Protein AF-A0A6P1YAW1-F1 (afdb_monomer_lite)

Sequence (148 aa):
MILLSIVFIIIVIDIILSNSTTHISDFIGRMLSGDINYIYNIIIRKLLMNVKLFKVSIWGESLRTNIILFVILLITQKNIVKKILFKNKNIAFGFKFSIISAIFGLLLNDSGVVMAALIFLLNVTALTYLIISALEMCCNGIQKSWED

pLDDT: mean 86.07, std 12.77, range [35.88, 98.31]

Radius of gyration: 21.88 Å; chains: 1; bounding box: 51×37×61 Å

Organism: NCBI:txid116090

Secondary structure (DSSP, 8-state):
-HHHHHHHHHHHHHHHH-SS--HHHHHHHHHHTT-HHHHHHHHHHHHHHHHHHHHHSHHHHHHHHHHHHHHHHHHHTHHHHHHHHHH-HHHHHHHHHHHHHHHHHHHHSTTHHHHHHHHHHHHHHHHHHHHHHHHHHHHTT--SSS--

Foldseek 3Di:
DVVVVVVVVVLVVCCVPDPDCDPSNVVVVCVVVVVVVVVVVVQVVLLVLLVVCLPPNPLVVLLVVLVVLLVVLCVVVVVLLVVVCVLDVVVVVVLVVLQVVLVCLSRPPSNSSNSNSVSSVVSNVVSVVSSVVSVVCVVVVVPPPRPD

Structure (mmCIF, N/CA/C/O backbone):
data_AF-A0A6P1YAW1-F1
#
_entry.id   AF-A0A6P1YAW1-F1
#
loop_
_atom_site.group_PDB
_atom_site.id
_atom_site.type_symbol
_atom_site.label_atom_id
_atom_site.label_alt_id
_atom_site.label_comp_id
_atom_site.label_asym_id
_atom_site.label_entity_id
_atom_site.label_seq_id
_atom_site.pdbx_PDB_ins_code
_atom_site.Cartn_x
_atom_site.Cartn_y
_atom_site.Cartn_z
_atom_site.occupancy
_atom_site.B_iso_or_equiv
_atom_site.auth_seq_id
_atom_site.auth_comp_id
_atom_site.auth_asym_id
_atom_site.auth_atom_id
_atom_site.pdbx_PDB_model_num
ATOM 1 N N . MET A 1 1 ? -1.171 18.564 -14.375 1.00 71.50 1 MET A N 1
ATOM 2 C CA . MET A 1 1 ? -0.452 19.205 -15.501 1.00 71.50 1 MET A CA 1
ATOM 3 C C . MET A 1 1 ? 0.966 19.621 -15.131 1.00 71.50 1 MET A C 1
ATOM 5 O O . MET A 1 1 ? 1.875 19.189 -15.818 1.00 71.50 1 MET A O 1
ATOM 9 N N . ILE A 1 2 ? 1.182 20.366 -14.040 1.00 82.31 2 ILE A N 1
ATOM 10 C CA . ILE A 1 2 ? 2.528 20.825 -13.633 1.00 82.31 2 ILE A CA 1
ATOM 11 C C . ILE A 1 2 ? 3.501 19.655 -13.405 1.00 82.31 2 ILE A C 1
ATOM 13 O O . ILE A 1 2 ? 4.581 19.645 -13.979 1.00 82.31 2 ILE A O 1
ATOM 17 N N . LEU A 1 3 ? 3.087 18.621 -12.663 1.00 76.38 3 LEU A N 1
ATOM 18 C CA . LEU A 1 3 ? 3.922 17.439 -12.406 1.00 76.38 3 LEU A CA 1
ATOM 19 C C . LEU A 1 3 ? 4.329 16.701 -13.693 1.00 76.38 3 LEU A C 1
ATOM 21 O O . LEU A 1 3 ? 5.491 16.362 -13.866 1.00 76.38 3 LEU A O 1
ATOM 25 N N . LEU A 1 4 ? 3.382 16.496 -14.614 1.00 80.12 4 LEU A N 1
ATOM 26 C CA . LEU A 1 4 ? 3.656 15.876 -15.916 1.00 80.12 4 LEU A CA 1
ATOM 27 C C . LEU A 1 4 ? 4.624 16.715 -16.756 1.00 80.12 4 LEU A C 1
ATOM 29 O O . LEU A 1 4 ? 5.500 16.154 -17.402 1.00 80.12 4 LEU A O 1
ATOM 33 N N . SER A 1 5 ? 4.491 18.042 -16.708 1.00 80.69 5 SER A N 1
ATOM 34 C CA . SER A 1 5 ? 5.399 18.962 -17.398 1.00 80.69 5 SER A CA 1
ATOM 35 C C . SER A 1 5 ? 6.822 18.870 -16.838 1.00 80.69 5 SER A C 1
ATOM 37 O O . SER A 1 5 ? 7.780 18.763 -17.594 1.00 80.69 5 SER A O 1
ATOM 39 N N . ILE A 1 6 ? 6.964 18.814 -15.510 1.00 87.12 6 ILE A N 1
ATOM 40 C CA . ILE A 1 6 ? 8.265 18.663 -14.843 1.00 87.12 6 ILE A CA 1
ATOM 41 C C . ILE A 1 6 ? 8.918 17.328 -15.218 1.00 87.12 6 ILE A C 1
ATOM 43 O O . ILE A 1 6 ? 10.085 17.305 -15.596 1.00 87.12 6 ILE A O 1
ATOM 47 N N . VAL A 1 7 ? 8.161 16.226 -15.167 1.00 82.38 7 VAL A N 1
ATOM 48 C CA . VAL A 1 7 ? 8.657 14.897 -15.562 1.00 82.38 7 VAL A CA 1
ATOM 49 C C . VAL A 1 7 ? 9.107 14.897 -17.025 1.00 82.38 7 VAL A C 1
ATOM 51 O O . VAL A 1 7 ? 10.176 14.381 -17.334 1.00 82.38 7 VAL A O 1
ATOM 54 N N . PHE A 1 8 ? 8.336 15.523 -17.915 1.00 84.38 8 PHE A N 1
ATOM 55 C CA . PHE A 1 8 ? 8.684 15.634 -19.329 1.00 84.38 8 PHE A CA 1
ATOM 56 C C . PHE A 1 8 ? 9.973 16.437 -19.554 1.00 84.38 8 PHE A C 1
ATOM 58 O O . PHE A 1 8 ? 10.846 15.997 -20.296 1.00 84.38 8 PHE A O 1
ATOM 65 N N . ILE A 1 9 ? 10.132 17.574 -18.870 1.00 87.06 9 ILE A N 1
ATOM 66 C CA . ILE A 1 9 ? 11.339 18.409 -18.959 1.00 87.06 9 ILE A CA 1
ATOM 67 C C . ILE A 1 9 ? 12.577 17.634 -18.497 1.00 87.06 9 ILE A C 1
ATOM 69 O O . ILE A 1 9 ? 13.604 17.679 -19.167 1.00 87.06 9 ILE A O 1
ATOM 73 N N . ILE A 1 10 ? 12.478 16.883 -17.397 1.00 82.69 10 ILE A N 1
ATOM 74 C CA . ILE A 1 10 ? 13.587 16.062 -16.887 1.00 82.69 10 ILE A CA 1
ATOM 75 C C . ILE A 1 10 ? 14.005 15.004 -17.917 1.00 82.69 10 ILE A C 1
ATOM 77 O O . ILE A 1 10 ? 15.197 14.827 -18.151 1.00 82.69 10 ILE A O 1
ATOM 81 N N . ILE A 1 11 ? 13.040 14.349 -18.571 1.00 79.94 11 ILE A N 1
ATOM 82 C CA . ILE A 1 11 ? 13.314 13.354 -19.622 1.00 79.94 11 ILE A CA 1
ATOM 83 C C . ILE A 1 11 ? 14.025 14.002 -20.818 1.00 79.94 11 ILE A C 1
ATOM 85 O O . ILE A 1 11 ? 15.000 13.455 -21.323 1.00 79.94 11 ILE A O 1
ATOM 89 N N . VAL A 1 12 ? 13.567 15.176 -21.262 1.00 82.00 12 VAL A N 1
ATOM 90 C CA . VAL A 1 12 ? 14.182 15.899 -22.388 1.00 82.00 12 VAL A CA 1
ATOM 91 C C . VAL A 1 12 ? 15.616 16.323 -22.061 1.00 82.00 12 VAL A C 1
ATOM 93 O O . VAL A 1 12 ? 16.503 16.174 -22.897 1.00 82.00 12 VAL A O 1
ATOM 96 N N . ILE A 1 13 ? 15.860 16.810 -20.842 1.00 81.62 13 ILE A N 1
ATOM 97 C CA . ILE A 1 13 ? 17.199 17.195 -20.380 1.00 81.62 13 ILE A CA 1
ATOM 98 C C . ILE A 1 13 ? 18.136 15.979 -20.345 1.00 81.62 13 ILE A C 1
ATOM 100 O O . ILE A 1 13 ? 19.258 16.085 -20.835 1.00 81.62 13 ILE A O 1
ATOM 104 N N . ASP A 1 14 ? 17.680 14.833 -19.824 1.00 76.62 14 ASP A N 1
ATOM 105 C CA . ASP A 1 14 ? 18.481 13.597 -19.760 1.00 76.62 14 ASP A CA 1
ATOM 106 C C . ASP A 1 14 ? 18.919 13.128 -21.156 1.00 76.62 14 ASP A C 1
ATOM 108 O O . ASP A 1 14 ? 20.083 12.795 -21.365 1.00 76.62 14 ASP A O 1
ATOM 112 N N . ILE A 1 15 ? 18.014 13.195 -22.139 1.00 72.56 15 ILE A N 1
ATOM 113 C CA . ILE A 1 15 ? 18.299 12.813 -23.531 1.00 72.56 15 ILE A CA 1
ATOM 114 C C . ILE A 1 15 ? 19.327 13.752 -24.181 1.00 72.56 15 ILE A C 1
ATOM 116 O O . ILE A 1 15 ? 20.186 13.291 -24.928 1.00 72.56 15 ILE A O 1
ATOM 120 N N . ILE A 1 16 ? 19.244 15.062 -23.924 1.00 77.94 16 ILE A N 1
ATOM 121 C CA . ILE A 1 16 ? 20.122 16.059 -24.559 1.00 77.94 16 ILE A CA 1
ATOM 122 C C . ILE A 1 16 ? 21.526 16.059 -23.935 1.00 77.94 16 ILE A C 1
ATOM 124 O O . ILE A 1 16 ? 22.507 16.256 -24.650 1.00 77.94 16 ILE A O 1
ATOM 128 N N . LEU A 1 17 ? 21.640 15.861 -22.616 1.00 74.56 17 LEU A N 1
ATOM 129 C CA . LEU A 1 17 ? 22.924 15.918 -21.904 1.00 74.56 17 LEU A CA 1
ATOM 130 C C . LEU A 1 17 ? 23.703 14.595 -21.894 1.00 74.56 17 LEU A C 1
ATOM 132 O O . LEU A 1 17 ? 24.893 14.610 -21.565 1.00 74.56 17 LEU A O 1
ATOM 136 N N . SER A 1 18 ? 23.089 13.454 -22.227 1.00 63.31 18 SER A N 1
ATOM 137 C CA . SER A 1 18 ? 23.799 12.176 -22.159 1.00 63.31 18 SER A CA 1
ATOM 138 C C . SER A 1 18 ? 24.741 11.958 -23.354 1.00 63.31 18 SER A C 1
ATOM 140 O O . SER A 1 18 ? 24.336 11.475 -24.408 1.00 63.31 18 SER A O 1
ATOM 142 N N . ASN A 1 19 ? 26.033 12.252 -23.169 1.00 58.66 19 ASN A N 1
ATOM 143 C CA . ASN A 1 19 ? 27.114 11.889 -24.106 1.00 58.66 19 ASN A CA 1
ATOM 144 C C . ASN A 1 19 ? 27.451 10.377 -24.108 1.00 58.66 19 ASN A C 1
ATOM 146 O O . ASN A 1 19 ? 28.266 9.919 -24.906 1.00 58.66 19 ASN A O 1
ATOM 150 N N . SER A 1 20 ? 26.840 9.595 -23.214 1.00 59.28 20 SER A N 1
ATOM 151 C CA . SER A 1 20 ? 26.883 8.130 -23.155 1.00 59.28 20 SER A CA 1
ATOM 152 C C . SER A 1 20 ? 25.452 7.588 -23.085 1.00 59.28 20 SER A C 1
ATOM 154 O O . SER A 1 20 ? 24.552 8.290 -22.633 1.00 59.28 20 SER A O 1
ATOM 156 N N . THR A 1 21 ? 25.213 6.353 -23.537 1.00 60.84 21 THR A N 1
ATOM 157 C CA . THR A 1 21 ? 23.878 5.730 -23.510 1.00 60.84 21 THR A CA 1
ATOM 158 C C . THR A 1 21 ? 23.381 5.599 -22.067 1.00 60.84 21 THR A C 1
ATOM 160 O O . THR A 1 21 ? 23.735 4.642 -21.372 1.00 60.84 21 THR A O 1
ATOM 163 N N . THR A 1 22 ? 22.568 6.543 -21.585 1.00 69.44 22 THR A N 1
ATOM 164 C CA . THR A 1 22 ? 21.846 6.354 -20.321 1.00 69.44 22 THR A CA 1
ATOM 165 C C . THR A 1 22 ? 20.882 5.185 -20.482 1.00 69.44 22 THR A C 1
ATOM 167 O O . THR A 1 22 ? 20.362 4.930 -21.569 1.00 69.44 22 THR A O 1
ATOM 170 N N . HIS A 1 23 ? 20.608 4.460 -19.395 1.00 67.75 23 HIS A N 1
ATOM 171 C CA . HIS A 1 23 ? 19.622 3.374 -19.416 1.00 67.75 23 HIS A CA 1
ATOM 172 C C . HIS A 1 23 ? 18.237 3.845 -19.894 1.00 67.75 23 HIS A C 1
ATOM 174 O O . HIS A 1 23 ? 17.484 3.053 -20.453 1.00 67.75 23 HIS A O 1
ATOM 180 N N . ILE A 1 24 ? 17.917 5.128 -19.699 1.00 71.94 24 ILE A N 1
ATOM 181 C CA . ILE A 1 24 ? 16.695 5.769 -20.194 1.00 71.94 24 ILE A CA 1
ATOM 182 C C . ILE A 1 24 ? 16.788 6.033 -21.701 1.00 71.94 24 ILE A C 1
ATOM 184 O O . ILE A 1 24 ? 15.851 5.693 -22.417 1.00 71.94 24 ILE A O 1
ATOM 188 N N . SER A 1 25 ? 17.910 6.560 -22.199 1.00 71.44 25 SER A N 1
ATOM 189 C CA . SER A 1 25 ? 18.125 6.801 -23.632 1.00 71.44 25 SER A CA 1
ATOM 190 C C . SER A 1 25 ? 18.137 5.500 -24.451 1.00 71.44 25 SER A C 1
ATOM 192 O O . SER A 1 25 ? 17.465 5.423 -25.477 1.00 71.44 25 SER A O 1
ATOM 194 N N . ASP A 1 26 ? 18.777 4.427 -23.963 1.00 76.25 26 ASP A N 1
ATOM 195 C CA . ASP A 1 26 ? 18.752 3.105 -24.623 1.00 76.25 26 ASP A CA 1
ATOM 196 C C . ASP A 1 26 ? 17.349 2.470 -24.580 1.00 76.25 26 ASP A C 1
ATOM 198 O O . ASP A 1 26 ? 16.872 1.913 -25.570 1.00 76.25 26 ASP A O 1
ATOM 202 N N . PHE A 1 27 ? 16.627 2.616 -23.462 1.00 77.81 27 PHE A N 1
ATOM 203 C CA . PHE A 1 27 ? 15.240 2.159 -23.357 1.00 77.81 27 PHE A CA 1
ATOM 204 C C . PHE A 1 27 ? 14.315 2.900 -24.335 1.00 77.81 27 PHE A C 1
ATOM 206 O O . PHE A 1 27 ? 13.528 2.262 -25.035 1.00 77.81 27 PHE A O 1
ATOM 213 N N . ILE A 1 28 ? 14.423 4.230 -24.418 1.00 75.69 28 ILE A N 1
ATOM 214 C CA . ILE A 1 28 ? 13.639 5.058 -25.344 1.00 75.69 28 ILE A CA 1
ATOM 215 C C . ILE A 1 28 ? 14.022 4.745 -26.793 1.00 75.69 28 ILE A C 1
ATOM 217 O O . ILE A 1 28 ? 13.132 4.582 -27.623 1.00 75.69 28 ILE A O 1
ATOM 221 N N . GLY A 1 29 ? 15.312 4.587 -27.098 1.00 78.69 29 GLY A N 1
ATOM 222 C CA . GLY A 1 29 ? 15.794 4.210 -28.427 1.00 78.69 29 GLY A CA 1
ATOM 223 C C . GLY A 1 29 ? 15.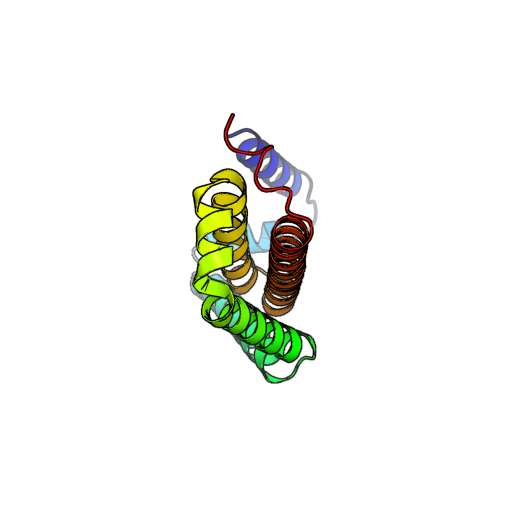219 2.873 -28.900 1.00 78.69 29 GLY A C 1
ATOM 224 O O . GLY A 1 29 ? 14.689 2.794 -30.007 1.00 78.69 29 GLY A O 1
ATOM 225 N N . ARG A 1 30 ? 15.223 1.850 -28.036 1.00 77.94 30 ARG A N 1
ATOM 226 C CA . ARG A 1 30 ? 14.627 0.529 -28.319 1.00 77.94 30 ARG A CA 1
ATOM 227 C C . ARG A 1 30 ? 13.100 0.561 -28.407 1.00 77.94 30 ARG A C 1
ATOM 229 O O . ARG A 1 30 ? 12.499 -0.184 -29.180 1.00 77.94 30 ARG A O 1
ATOM 236 N N . MET A 1 31 ? 12.455 1.439 -27.638 1.00 78.25 31 MET A N 1
ATOM 237 C CA . MET A 1 31 ? 11.011 1.661 -27.727 1.00 78.25 31 MET A CA 1
ATOM 238 C C . MET A 1 31 ? 10.632 2.322 -29.060 1.00 78.25 31 MET A C 1
ATOM 240 O O . MET A 1 31 ? 9.683 1.889 -29.711 1.00 78.25 31 MET A O 1
ATOM 244 N N . LEU A 1 32 ? 11.394 3.332 -29.491 1.00 79.00 32 LEU A N 1
ATOM 245 C CA . LEU A 1 32 ? 11.201 4.035 -30.762 1.00 79.00 32 LEU A CA 1
ATOM 246 C C . LEU A 1 32 ? 11.562 3.171 -31.975 1.00 79.00 32 LEU A C 1
ATOM 248 O O . LEU A 1 32 ? 10.948 3.325 -33.028 1.00 79.00 32 LEU A O 1
ATOM 252 N N . SER A 1 33 ? 12.500 2.229 -31.831 1.00 81.94 33 SER A N 1
ATOM 253 C CA . SER A 1 33 ? 12.818 1.250 -32.876 1.00 81.94 33 SER A CA 1
ATOM 254 C C . SER A 1 33 ? 11.763 0.147 -33.022 1.00 81.94 33 SER A C 1
ATOM 256 O O . SER A 1 33 ? 11.913 -0.723 -33.878 1.00 81.94 33 SER A O 1
ATOM 258 N N . GLY A 1 34 ? 10.703 0.161 -32.204 1.00 79.50 34 GLY A N 1
ATOM 259 C CA . GLY A 1 34 ? 9.611 -0.808 -32.272 1.00 79.50 34 GLY A CA 1
ATOM 260 C C . GLY A 1 34 ? 9.964 -2.188 -31.716 1.00 79.50 34 GLY A C 1
ATOM 261 O O . GLY A 1 34 ? 9.279 -3.159 -32.039 1.00 79.50 34 GLY A O 1
ATOM 262 N N . ASP A 1 35 ? 11.001 -2.304 -30.875 1.00 83.44 35 ASP A N 1
ATOM 263 C CA . ASP A 1 35 ? 11.384 -3.567 -30.233 1.00 83.44 35 ASP A CA 1
ATOM 264 C C . ASP A 1 35 ? 10.418 -3.909 -29.081 1.00 83.44 35 ASP A C 1
ATOM 266 O O . ASP A 1 35 ? 10.715 -3.803 -27.888 1.00 83.44 35 ASP A O 1
ATOM 270 N N . ILE A 1 36 ? 9.201 -4.309 -29.458 1.00 81.25 36 ILE A N 1
ATOM 271 C CA . ILE A 1 36 ? 8.121 -4.692 -28.538 1.00 81.25 36 ILE A CA 1
ATOM 272 C C . ILE A 1 36 ? 8.549 -5.884 -27.662 1.00 81.25 36 ILE A C 1
ATOM 274 O O . ILE A 1 36 ? 8.152 -5.971 -26.496 1.00 81.25 36 ILE A O 1
ATOM 278 N N . ASN A 1 37 ? 9.412 -6.765 -28.181 1.00 84.69 37 ASN A N 1
ATOM 279 C CA . ASN A 1 37 ? 9.941 -7.911 -27.443 1.00 84.69 37 ASN A CA 1
ATOM 280 C C . ASN A 1 37 ? 10.814 -7.475 -26.260 1.00 84.69 37 ASN A C 1
ATOM 282 O O . ASN A 1 37 ? 10.710 -8.050 -25.175 1.00 84.69 37 ASN A O 1
ATOM 286 N N . TYR A 1 38 ? 11.640 -6.442 -26.428 1.00 83.38 38 TYR A N 1
ATOM 287 C CA . TYR A 1 38 ? 12.451 -5.890 -25.343 1.00 83.38 38 TYR A CA 1
ATOM 288 C C . TYR A 1 38 ? 11.594 -5.360 -24.181 1.00 83.38 38 TYR A C 1
ATOM 290 O O . TYR A 1 38 ? 11.836 -5.702 -23.020 1.00 83.38 38 TYR A O 1
ATOM 298 N N . ILE A 1 39 ? 10.541 -4.595 -24.485 1.00 82.31 39 ILE A N 1
ATOM 299 C CA . ILE A 1 39 ? 9.616 -4.043 -23.479 1.00 82.31 39 ILE A CA 1
ATOM 300 C C . ILE A 1 39 ? 8.883 -5.170 -22.749 1.00 82.31 39 ILE A C 1
ATOM 302 O O . ILE A 1 39 ? 8.829 -5.188 -21.515 1.00 82.31 39 ILE A O 1
ATOM 306 N N . TYR A 1 40 ? 8.363 -6.142 -23.501 1.00 85.44 40 TYR A N 1
ATOM 307 C CA . TYR A 1 40 ? 7.682 -7.305 -22.941 1.00 85.44 40 TYR A CA 1
ATOM 308 C C . TYR A 1 40 ? 8.589 -8.089 -21.979 1.00 85.44 40 TYR A C 1
ATOM 310 O O . TYR A 1 40 ? 8.191 -8.390 -20.851 1.00 85.44 40 TYR A O 1
ATOM 318 N N . ASN A 1 41 ? 9.841 -8.342 -22.370 1.00 86.69 41 ASN A N 1
ATOM 319 C CA . ASN A 1 41 ? 10.812 -9.056 -21.540 1.00 86.69 41 ASN A CA 1
ATOM 320 C C . ASN A 1 41 ? 11.137 -8.313 -20.236 1.00 86.69 41 ASN A C 1
ATOM 322 O O . ASN A 1 41 ? 11.272 -8.942 -19.182 1.00 86.69 41 ASN A O 1
ATOM 326 N N . ILE A 1 42 ? 11.225 -6.980 -20.272 1.00 84.69 42 ILE A N 1
ATOM 327 C CA . ILE A 1 42 ? 11.412 -6.169 -19.062 1.00 84.69 42 ILE A CA 1
ATOM 328 C C . ILE A 1 42 ? 10.219 -6.326 -18.121 1.00 84.69 42 ILE A C 1
ATOM 330 O O . ILE A 1 42 ? 10.420 -6.570 -16.929 1.00 84.69 42 ILE A O 1
ATOM 334 N N . ILE A 1 43 ? 8.995 -6.213 -18.641 1.00 85.12 43 ILE A N 1
ATOM 335 C CA . ILE A 1 43 ? 7.769 -6.330 -17.842 1.00 85.12 43 ILE A CA 1
ATOM 336 C C . ILE A 1 43 ? 7.694 -7.710 -17.180 1.00 85.12 43 ILE A C 1
ATOM 338 O O . ILE A 1 43 ? 7.511 -7.798 -15.965 1.00 85.12 43 ILE A O 1
ATOM 342 N N . ILE A 1 44 ? 7.903 -8.786 -17.945 1.00 87.06 44 ILE A N 1
ATOM 343 C CA . ILE A 1 44 ? 7.874 -10.156 -17.419 1.00 87.06 44 ILE A CA 1
ATOM 344 C C . ILE A 1 44 ? 8.934 -10.355 -16.334 1.00 87.06 44 ILE A C 1
ATOM 346 O O . ILE A 1 44 ? 8.624 -10.882 -15.265 1.00 87.06 44 ILE A O 1
ATOM 350 N N . ARG A 1 45 ? 10.168 -9.886 -16.550 1.00 85.38 45 ARG A N 1
ATOM 351 C CA . ARG A 1 45 ? 11.236 -9.987 -15.547 1.00 85.38 45 ARG A CA 1
ATOM 352 C C . ARG A 1 45 ? 10.870 -9.264 -14.247 1.00 85.38 45 ARG A C 1
ATOM 354 O O . ARG A 1 45 ? 11.090 -9.819 -13.170 1.00 85.38 45 ARG A O 1
ATOM 361 N N . LYS A 1 46 ? 10.285 -8.063 -14.333 1.00 84.31 46 LYS A N 1
ATOM 362 C CA . LYS A 1 46 ? 9.819 -7.299 -13.162 1.00 84.31 46 LYS A CA 1
ATOM 363 C C . LYS A 1 46 ? 8.695 -8.029 -12.420 1.00 84.31 46 LYS A C 1
ATOM 365 O O . LYS A 1 46 ? 8.760 -8.176 -11.201 1.00 84.31 46 LYS A O 1
ATOM 370 N N . LEU A 1 47 ? 7.711 -8.563 -13.145 1.00 85.31 47 LEU A N 1
ATOM 371 C CA . LEU A 1 47 ? 6.612 -9.333 -12.555 1.00 85.31 47 LEU A CA 1
ATOM 372 C C . LEU A 1 47 ? 7.108 -10.601 -11.852 1.00 85.31 47 LEU A C 1
ATOM 374 O O . LEU A 1 47 ? 6.720 -10.858 -10.714 1.00 85.31 47 LEU A O 1
ATOM 378 N N . LEU A 1 48 ? 8.006 -11.366 -12.482 1.00 87.88 48 LEU A N 1
ATOM 379 C CA . LEU A 1 48 ? 8.603 -12.565 -11.884 1.00 87.88 48 LEU A CA 1
ATOM 380 C C . LEU A 1 48 ? 9.349 -12.239 -10.584 1.00 87.88 48 LEU A C 1
ATOM 382 O O . LEU A 1 48 ? 9.228 -12.972 -9.598 1.00 87.88 48 LEU A O 1
ATOM 386 N N . MET A 1 49 ? 10.075 -11.118 -10.558 1.00 87.00 49 MET A N 1
ATOM 387 C CA . MET A 1 49 ? 10.747 -10.631 -9.355 1.00 87.00 49 MET A CA 1
ATOM 388 C C . MET A 1 49 ? 9.740 -10.307 -8.243 1.00 87.00 49 MET A C 1
ATOM 390 O O . MET A 1 49 ? 9.902 -10.783 -7.118 1.00 87.00 49 MET A O 1
ATOM 394 N N . ASN A 1 50 ? 8.671 -9.566 -8.555 1.00 89.88 50 ASN A N 1
ATOM 395 C CA . ASN A 1 50 ? 7.630 -9.225 -7.583 1.00 89.88 50 ASN A CA 1
ATOM 396 C C . ASN A 1 50 ? 6.912 -10.474 -7.053 1.00 89.88 50 ASN A C 1
ATOM 398 O O . ASN A 1 50 ? 6.692 -10.583 -5.849 1.00 89.88 50 ASN A O 1
ATOM 402 N N . VAL A 1 51 ? 6.633 -11.473 -7.895 1.00 87.88 51 VAL A N 1
ATOM 403 C CA . VAL A 1 51 ? 6.066 -12.758 -7.448 1.00 87.88 51 VAL A CA 1
ATOM 404 C C . VAL A 1 51 ? 7.027 -13.498 -6.511 1.00 87.88 51 VAL A C 1
ATOM 406 O O . VAL A 1 51 ? 6.598 -14.039 -5.489 1.00 87.88 51 VAL A O 1
ATOM 409 N N . LYS A 1 52 ? 8.331 -13.509 -6.814 1.00 88.88 52 LYS A N 1
ATOM 410 C CA . LYS A 1 52 ? 9.348 -14.119 -5.943 1.00 88.88 52 LYS A CA 1
ATOM 411 C C . LYS A 1 52 ? 9.420 -13.416 -4.587 1.00 88.88 52 LYS A C 1
ATOM 413 O O . LYS A 1 52 ? 9.400 -14.089 -3.556 1.00 88.88 52 LYS A O 1
ATOM 418 N N . LEU A 1 53 ? 9.464 -12.082 -4.580 1.00 87.25 53 LEU A N 1
ATOM 419 C CA . LEU A 1 53 ? 9.462 -11.281 -3.355 1.00 87.25 53 LEU A CA 1
ATOM 420 C C . LEU A 1 53 ? 8.193 -11.517 -2.542 1.00 87.25 53 LEU A C 1
ATOM 422 O O . LEU A 1 53 ? 8.275 -11.695 -1.329 1.00 87.25 53 LEU A O 1
ATOM 426 N N . PHE A 1 54 ? 7.038 -11.595 -3.200 1.00 90.19 54 PHE A N 1
ATOM 427 C CA . PHE A 1 54 ? 5.782 -11.883 -2.525 1.00 90.19 54 PHE A CA 1
ATOM 428 C C . PHE A 1 54 ? 5.840 -13.229 -1.800 1.00 90.19 54 PHE A C 1
ATOM 430 O O . PHE A 1 54 ? 5.385 -13.329 -0.668 1.00 90.19 54 PHE A O 1
ATOM 437 N N . LYS A 1 55 ? 6.431 -14.261 -2.410 1.00 89.06 55 LYS A N 1
ATOM 438 C CA . LYS A 1 55 ? 6.486 -15.604 -1.820 1.00 89.06 55 LYS A CA 1
ATOM 439 C C . LYS A 1 55 ? 7.520 -15.753 -0.704 1.00 89.06 55 LYS A C 1
ATOM 441 O O . LYS A 1 55 ? 7.193 -16.347 0.313 1.00 89.06 55 LYS A O 1
ATOM 446 N N . VAL A 1 56 ? 8.743 -15.260 -0.902 1.00 88.19 56 VAL A N 1
ATOM 447 C CA . VAL A 1 56 ? 9.909 -15.687 -0.097 1.00 88.19 56 VAL A CA 1
ATOM 448 C C . VAL A 1 56 ? 10.470 -14.576 0.797 1.00 88.19 56 VAL A C 1
ATOM 450 O O . VAL A 1 56 ? 11.248 -14.850 1.704 1.00 88.19 56 VAL A O 1
ATOM 453 N N . SER A 1 57 ? 10.113 -13.311 0.560 1.00 93.38 57 SER A N 1
ATOM 454 C CA . SER A 1 57 ? 10.684 -12.204 1.335 1.00 93.38 57 SER A CA 1
ATOM 455 C C . SER A 1 57 ? 9.888 -11.897 2.604 1.00 93.38 57 SER A C 1
ATOM 457 O O . SER A 1 57 ? 8.666 -12.054 2.642 1.00 93.38 57 SER A O 1
ATOM 459 N N . ILE A 1 58 ? 10.576 -11.332 3.602 1.00 95.06 58 ILE A N 1
ATOM 460 C CA . ILE A 1 58 ? 9.956 -10.778 4.816 1.00 95.06 58 ILE A CA 1
ATOM 461 C C . ILE A 1 58 ? 8.880 -9.729 4.492 1.00 95.06 58 ILE A C 1
ATOM 463 O O . ILE A 1 58 ? 7.865 -9.623 5.175 1.00 95.06 58 ILE A O 1
ATOM 467 N N . TRP A 1 59 ? 9.062 -8.986 3.398 1.00 94.56 59 TRP A N 1
ATOM 468 C CA . TRP A 1 59 ? 8.097 -8.000 2.922 1.00 94.56 59 TRP A CA 1
ATOM 469 C C . TRP A 1 59 ? 6.831 -8.644 2.359 1.00 94.56 59 TRP A C 1
ATOM 471 O O . TRP A 1 59 ? 5.747 -8.094 2.523 1.00 94.56 59 TRP A O 1
ATOM 481 N N . GLY A 1 60 ? 6.949 -9.822 1.743 1.00 94.94 60 GLY A N 1
ATOM 482 C CA . GLY A 1 60 ? 5.807 -10.621 1.305 1.00 94.94 60 GLY A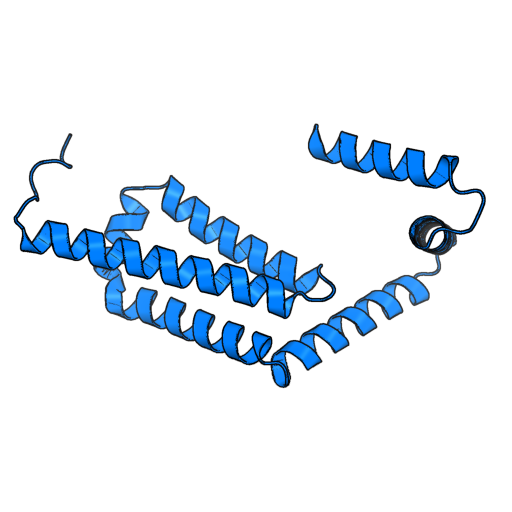 CA 1
ATOM 483 C C . GLY A 1 60 ? 4.951 -11.098 2.478 1.00 94.94 60 GLY A C 1
ATOM 484 O O . GLY A 1 60 ? 3.727 -10.967 2.433 1.00 94.94 60 GLY A O 1
ATOM 485 N N . GLU A 1 61 ? 5.589 -11.572 3.553 1.00 95.88 61 GLU A N 1
ATOM 486 C CA . GLU A 1 61 ? 4.892 -11.927 4.798 1.00 95.88 61 GLU A CA 1
ATOM 487 C C . GLU A 1 61 ? 4.241 -10.710 5.459 1.00 95.88 61 GLU A C 1
ATOM 489 O O . GLU A 1 61 ? 3.074 -10.761 5.855 1.00 95.88 61 GLU A O 1
ATOM 494 N N . SER A 1 62 ? 4.960 -9.586 5.521 1.00 96.62 62 SER A N 1
ATOM 495 C CA . SER A 1 62 ? 4.434 -8.324 6.047 1.00 96.62 62 SER A CA 1
ATOM 496 C C . SER A 1 62 ? 3.210 -7.850 5.256 1.00 96.62 62 SER A C 1
ATOM 498 O O . SER A 1 62 ? 2.184 -7.519 5.847 1.00 96.62 62 SER A O 1
ATOM 500 N N . LEU A 1 63 ? 3.258 -7.886 3.919 1.00 97.06 63 LEU A N 1
ATOM 501 C CA . LEU A 1 63 ? 2.120 -7.528 3.072 1.00 97.06 63 LEU A CA 1
ATOM 502 C C . LEU A 1 63 ? 0.905 -8.419 3.352 1.00 97.06 63 LEU A C 1
ATOM 504 O O . LEU A 1 63 ? -0.187 -7.898 3.577 1.00 97.06 63 LEU A O 1
ATOM 508 N N . ARG A 1 64 ? 1.085 -9.748 3.373 1.00 97.06 64 ARG A N 1
ATOM 509 C CA . ARG A 1 64 ? -0.003 -10.689 3.689 1.00 97.06 64 ARG A CA 1
ATOM 510 C C . ARG A 1 64 ? -0.611 -10.405 5.055 1.00 97.06 64 ARG A C 1
ATOM 512 O O . ARG A 1 64 ? -1.828 -10.279 5.164 1.00 97.06 64 ARG A O 1
ATOM 519 N N . THR A 1 65 ? 0.235 -10.266 6.071 1.00 97.62 65 THR A N 1
ATOM 520 C CA . THR A 1 65 ? -0.186 -10.028 7.455 1.00 97.62 65 THR A CA 1
ATOM 521 C C . THR A 1 65 ? -0.975 -8.727 7.569 1.00 97.62 65 THR A C 1
ATOM 523 O O . THR A 1 65 ? -2.066 -8.721 8.136 1.00 97.62 65 THR A O 1
ATOM 526 N N . ASN A 1 66 ? -0.487 -7.638 6.966 1.00 97.88 66 ASN A N 1
ATOM 527 C CA . ASN A 1 66 ? -1.173 -6.350 7.013 1.00 97.88 66 ASN A CA 1
ATOM 528 C C . ASN A 1 66 ? -2.493 -6.358 6.228 1.00 97.88 66 ASN A C 1
ATOM 530 O O . ASN A 1 66 ? -3.469 -5.791 6.707 1.00 97.88 66 ASN A O 1
ATOM 534 N N . ILE A 1 67 ? -2.574 -7.023 5.068 1.00 97.81 67 ILE A N 1
ATOM 535 C CA . ILE A 1 67 ? -3.847 -7.171 4.338 1.00 97.81 67 ILE A CA 1
ATOM 536 C C . ILE A 1 67 ? -4.862 -7.944 5.185 1.00 97.81 67 ILE A C 1
ATOM 538 O O . ILE A 1 67 ? -6.001 -7.499 5.326 1.00 97.81 67 ILE A O 1
ATOM 542 N N . ILE A 1 68 ? -4.453 -9.076 5.767 1.00 98.31 68 ILE A N 1
ATOM 543 C CA . ILE A 1 68 ? -5.317 -9.898 6.622 1.00 98.31 68 ILE A CA 1
ATOM 544 C C . ILE A 1 68 ? -5.812 -9.071 7.810 1.00 98.31 68 ILE A C 1
ATOM 546 O O . ILE A 1 68 ? -7.016 -9.003 8.047 1.00 98.31 68 ILE A O 1
ATOM 550 N N . LEU A 1 69 ? -4.910 -8.386 8.513 1.00 97.88 69 LEU A N 1
ATOM 551 C CA . LEU A 1 69 ? -5.259 -7.559 9.664 1.00 97.88 69 LEU A CA 1
ATOM 552 C C . LEU A 1 69 ? -6.183 -6.398 9.278 1.00 97.88 69 LEU A C 1
ATOM 554 O O . LEU A 1 69 ? -7.172 -6.147 9.963 1.00 97.88 69 LEU A O 1
ATOM 558 N N . PHE A 1 70 ? -5.922 -5.734 8.150 1.00 97.62 70 PHE A N 1
ATOM 559 C CA . PHE A 1 70 ? -6.777 -4.667 7.636 1.00 97.62 70 PHE A CA 1
ATOM 560 C C . PHE A 1 70 ? -8.200 -5.171 7.369 1.00 97.62 70 PHE A C 1
ATOM 562 O O . PHE A 1 70 ? -9.168 -4.559 7.818 1.00 97.62 70 PHE A O 1
ATOM 569 N N . VAL A 1 71 ? -8.345 -6.322 6.705 1.00 97.62 71 VAL A N 1
ATOM 570 C CA . VAL A 1 71 ? -9.652 -6.945 6.442 1.00 97.62 71 VAL A CA 1
ATOM 571 C C . VAL A 1 71 ? -10.346 -7.359 7.742 1.00 97.62 71 VAL A C 1
ATOM 573 O O . VAL A 1 71 ? -11.535 -7.083 7.907 1.00 97.62 71 VAL A O 1
ATOM 576 N N . ILE A 1 72 ? -9.618 -7.959 8.689 1.00 98.00 72 ILE A N 1
ATOM 577 C CA . ILE A 1 72 ? -10.157 -8.322 10.008 1.00 98.00 72 ILE A CA 1
ATOM 578 C C . ILE A 1 72 ? -10.704 -7.082 10.722 1.00 98.00 72 ILE A C 1
ATOM 580 O O . ILE A 1 72 ? -11.827 -7.127 11.223 1.00 98.00 72 ILE A O 1
ATOM 584 N N . LEU A 1 73 ? -9.974 -5.963 10.733 1.00 96.62 73 LEU A N 1
ATOM 585 C CA . LEU A 1 73 ? -10.434 -4.709 11.344 1.00 96.62 73 LEU A CA 1
ATOM 586 C C . LEU A 1 73 ? -11.704 -4.173 10.670 1.00 96.62 73 LEU A C 1
ATOM 588 O O . LEU A 1 73 ? -12.648 -3.787 11.360 1.00 96.62 73 LEU A O 1
ATOM 592 N N . LEU A 1 74 ? -11.769 -4.199 9.334 1.00 95.75 74 LEU A N 1
ATOM 593 C CA . LEU A 1 74 ? -12.954 -3.762 8.586 1.00 95.75 74 LEU A CA 1
ATOM 594 C C . LEU A 1 74 ? -14.199 -4.608 8.895 1.00 95.75 74 LEU A C 1
ATOM 596 O O . LEU A 1 74 ? -15.307 -4.070 8.935 1.00 95.75 74 LEU A O 1
ATOM 600 N N . ILE A 1 75 ? -14.032 -5.917 9.101 1.00 96.62 75 ILE A N 1
ATOM 601 C CA . ILE A 1 75 ? -15.138 -6.838 9.400 1.00 96.62 75 ILE A CA 1
ATOM 602 C C . ILE A 1 75 ? -15.558 -6.722 10.867 1.00 96.62 75 ILE A C 1
ATOM 604 O O . ILE A 1 75 ? -16.737 -6.518 11.155 1.00 96.62 75 ILE A O 1
ATOM 608 N N . THR A 1 76 ? -14.603 -6.829 11.792 1.00 94.56 76 THR A N 1
ATOM 609 C CA . THR A 1 76 ? -14.867 -6.857 13.241 1.00 94.56 76 THR A CA 1
ATOM 610 C C . THR A 1 76 ? -15.392 -5.521 13.760 1.00 94.56 76 THR A C 1
ATOM 612 O O . THR A 1 76 ? -16.322 -5.501 14.560 1.00 94.56 76 THR A O 1
ATOM 615 N N . GLN A 1 77 ? -14.868 -4.399 13.258 1.00 93.62 77 GLN A N 1
ATOM 616 C CA . GLN A 1 77 ? -15.228 -3.047 13.703 1.00 93.62 77 GLN A CA 1
ATOM 617 C C . GLN A 1 77 ? -16.113 -2.312 12.690 1.00 93.62 77 GLN A C 1
ATOM 619 O O . GLN A 1 77 ? -16.157 -1.080 12.660 1.00 93.62 77 GLN A O 1
ATOM 624 N N . LYS A 1 78 ? -16.856 -3.062 11.864 1.00 92.50 78 LYS A N 1
ATOM 625 C CA . LYS A 1 78 ? -17.653 -2.546 10.739 1.00 92.50 78 LYS A CA 1
ATOM 626 C C . LYS A 1 78 ? -18.500 -1.325 11.095 1.00 92.50 78 LYS A C 1
ATOM 628 O O . LYS A 1 78 ? -18.542 -0.371 10.323 1.00 92.50 78 LYS A O 1
ATOM 633 N N . ASN A 1 79 ? -19.170 -1.335 12.247 1.00 92.06 79 ASN A N 1
ATOM 634 C CA . ASN A 1 79 ? -20.063 -0.245 12.653 1.00 92.06 79 ASN A CA 1
ATOM 635 C C . ASN A 1 79 ? -19.295 1.052 12.952 1.00 92.06 79 ASN A C 1
ATOM 637 O O . ASN A 1 79 ? -19.679 2.121 12.472 1.00 92.06 79 ASN A O 1
ATOM 641 N N . ILE A 1 80 ? -18.187 0.950 13.690 1.00 92.38 80 ILE A N 1
ATOM 642 C CA . ILE A 1 80 ? -17.328 2.084 14.051 1.00 92.38 80 ILE A CA 1
ATOM 643 C C . ILE A 1 80 ? -16.645 2.634 12.802 1.00 92.38 80 ILE A C 1
ATOM 645 O O . ILE A 1 80 ? -16.742 3.828 12.519 1.00 92.38 80 ILE A O 1
ATOM 649 N N . VAL A 1 81 ? -16.044 1.755 11.996 1.00 92.88 81 VAL A N 1
ATOM 650 C CA . VAL A 1 81 ? -15.392 2.132 10.738 1.00 92.88 81 VAL A CA 1
ATOM 651 C C . VAL A 1 81 ? -16.384 2.815 9.803 1.00 92.88 81 VAL A C 1
ATOM 653 O O . VAL A 1 81 ? -16.088 3.881 9.271 1.00 92.88 81 VAL A O 1
ATOM 656 N N . LYS A 1 82 ? -17.598 2.269 9.648 1.00 92.44 82 LYS A N 1
ATOM 657 C CA . LYS A 1 82 ? -18.647 2.903 8.843 1.00 92.44 82 LYS A CA 1
ATOM 658 C C . LYS A 1 82 ? -18.927 4.320 9.348 1.00 92.44 82 LYS A C 1
ATOM 660 O O . LYS A 1 82 ? -18.889 5.250 8.552 1.00 92.44 82 LYS A O 1
ATOM 665 N N . LYS A 1 83 ? -19.135 4.518 10.651 1.00 91.69 83 LYS A N 1
ATOM 666 C CA . LYS A 1 83 ? -19.391 5.851 11.223 1.00 91.69 83 LYS A CA 1
ATOM 667 C C . LYS A 1 83 ? -18.244 6.833 10.945 1.00 91.69 83 LYS A C 1
ATOM 669 O O . LYS A 1 83 ? -18.508 7.952 10.514 1.00 91.69 83 LYS A O 1
ATOM 674 N N . ILE A 1 84 ? -16.991 6.403 11.118 1.00 91.69 84 IL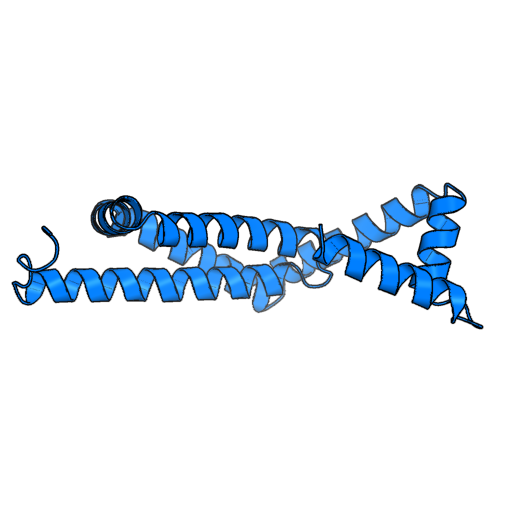E A N 1
ATOM 675 C CA . ILE A 1 84 ? -15.793 7.219 10.851 1.00 91.69 84 ILE A CA 1
ATOM 676 C C . ILE A 1 84 ? -15.736 7.640 9.376 1.00 91.69 84 ILE A C 1
ATOM 678 O O . ILE A 1 84 ? -15.601 8.825 9.072 1.00 91.69 84 ILE A O 1
ATOM 682 N N . LEU A 1 85 ? -15.882 6.682 8.458 1.00 90.81 85 LEU A N 1
ATOM 683 C CA . LEU A 1 85 ? -15.767 6.930 7.020 1.00 90.81 85 LEU A CA 1
ATOM 684 C C . LEU A 1 85 ? -16.942 7.746 6.459 1.00 90.81 85 LEU A C 1
ATOM 686 O O . LEU A 1 85 ? -16.747 8.533 5.536 1.00 90.81 85 LEU A O 1
ATOM 690 N N . PHE A 1 86 ? -18.152 7.585 7.007 1.00 90.38 86 PHE A N 1
ATOM 691 C CA . PHE A 1 86 ? -19.309 8.402 6.621 1.00 90.38 86 PHE A CA 1
ATOM 692 C C . PHE A 1 86 ? -19.186 9.842 7.117 1.00 90.38 86 PHE A C 1
ATOM 694 O O . PHE A 1 86 ? -19.527 10.768 6.383 1.00 90.38 86 PHE A O 1
ATOM 701 N N . LYS A 1 87 ? -18.685 10.035 8.341 1.00 89.56 87 LYS A N 1
ATOM 702 C CA . LYS A 1 87 ? -18.533 11.362 8.941 1.00 89.56 87 LYS A CA 1
ATOM 703 C C . LYS A 1 87 ? -17.390 12.156 8.312 1.00 89.56 87 LYS A C 1
ATOM 705 O O . LYS A 1 87 ? -17.498 13.368 8.173 1.00 89.56 87 LYS A O 1
ATOM 710 N N . ASN A 1 88 ? -16.310 11.488 7.899 1.00 89.44 88 ASN A N 1
ATOM 711 C CA . ASN A 1 88 ? -15.163 12.145 7.283 1.00 89.44 88 ASN A CA 1
ATOM 712 C C . ASN A 1 88 ? -14.853 11.572 5.892 1.00 89.44 88 ASN A C 1
ATOM 714 O O . ASN A 1 88 ? -14.097 10.609 5.728 1.00 89.44 88 ASN A O 1
ATOM 718 N N . LYS A 1 89 ? -15.410 12.229 4.866 1.00 91.69 89 LYS A N 1
ATOM 719 C CA . LYS A 1 89 ? -15.205 11.865 3.456 1.00 91.69 89 LYS A CA 1
ATOM 720 C C . LYS A 1 89 ? -13.731 11.924 3.037 1.00 91.69 89 LYS A C 1
ATOM 722 O O . LYS A 1 89 ? -13.323 11.113 2.209 1.00 91.69 89 LYS A O 1
ATOM 727 N N . ASN A 1 90 ? -12.929 12.816 3.626 1.00 93.62 90 ASN A N 1
ATOM 728 C CA . ASN A 1 90 ? -11.504 12.940 3.303 1.00 93.62 90 ASN A CA 1
ATOM 729 C C . ASN A 1 90 ? -10.713 11.723 3.792 1.00 93.62 90 ASN A C 1
ATOM 731 O O . ASN A 1 90 ? -9.866 11.218 3.062 1.00 93.62 90 ASN A O 1
ATOM 735 N N . ILE A 1 91 ? -11.035 11.191 4.976 1.00 93.75 91 ILE A N 1
ATOM 736 C CA . ILE A 1 91 ? -10.428 9.947 5.481 1.00 93.75 91 ILE A CA 1
ATOM 737 C C . ILE A 1 91 ? -10.805 8.767 4.578 1.00 93.75 91 ILE A C 1
ATOM 739 O O . ILE A 1 91 ? -9.943 7.979 4.187 1.00 93.75 91 ILE A O 1
ATOM 743 N N . ALA A 1 92 ? -12.078 8.666 4.182 1.00 93.44 92 ALA A N 1
ATOM 744 C CA . ALA A 1 92 ? -12.525 7.627 3.255 1.00 93.44 92 ALA A CA 1
ATOM 745 C C . ALA A 1 92 ? -11.833 7.716 1.888 1.00 93.44 92 ALA A C 1
ATOM 747 O O . ALA A 1 92 ? -11.472 6.691 1.307 1.00 93.44 92 ALA A O 1
ATOM 748 N N . PHE A 1 93 ? -11.622 8.931 1.384 1.00 95.38 93 PHE A N 1
ATOM 749 C CA . PHE A 1 93 ? -10.847 9.169 0.172 1.00 95.38 93 PHE A CA 1
ATOM 750 C C . PHE A 1 93 ? -9.383 8.755 0.363 1.00 95.38 93 PHE A C 1
ATOM 752 O O . PHE A 1 93 ? -8.855 8.016 -0.463 1.00 95.38 93 PHE A O 1
ATOM 759 N N . GLY A 1 94 ? -8.761 9.126 1.484 1.00 95.44 94 GLY A N 1
ATOM 760 C CA . GLY A 1 94 ? -7.390 8.750 1.832 1.00 95.44 94 GLY A CA 1
ATOM 761 C C . GLY A 1 94 ? -7.161 7.239 1.794 1.00 95.44 94 GLY A C 1
ATOM 762 O O . GLY A 1 94 ? -6.275 6.777 1.079 1.00 95.44 94 GLY A O 1
ATOM 763 N N . PHE A 1 95 ? -8.008 6.448 2.461 1.00 96.31 95 PHE A N 1
ATOM 764 C CA . PHE A 1 95 ? -7.902 4.983 2.419 1.00 96.31 95 PHE A CA 1
ATOM 765 C C . PHE A 1 95 ? -8.085 4.415 1.006 1.00 96.31 95 PHE A C 1
ATOM 767 O O . PHE A 1 95 ? -7.326 3.539 0.596 1.00 96.31 95 PHE A O 1
ATOM 774 N N . LYS A 1 96 ? -9.050 4.925 0.228 1.00 95.94 96 LYS A N 1
ATOM 775 C CA . LYS A 1 96 ? -9.260 4.476 -1.159 1.00 95.94 96 LYS A CA 1
ATOM 776 C C . LYS A 1 96 ? -8.036 4.745 -2.032 1.00 95.94 96 LYS A C 1
ATOM 778 O O . LYS A 1 96 ? -7.561 3.837 -2.707 1.00 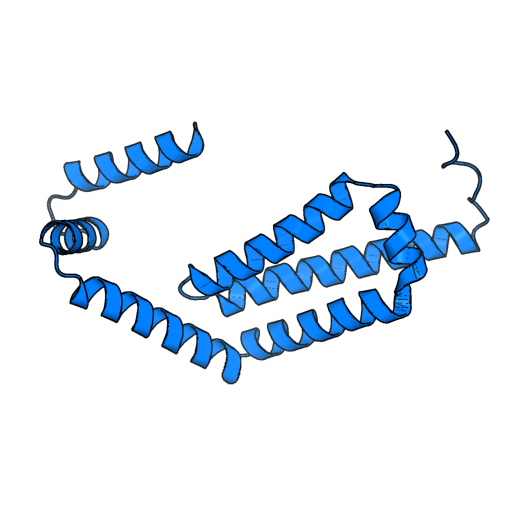95.94 96 LYS A O 1
ATOM 783 N N . PHE A 1 97 ? -7.506 5.966 -1.998 1.00 97.19 97 PHE A N 1
ATOM 784 C CA . PHE A 1 97 ? -6.344 6.345 -2.802 1.00 97.19 97 PHE A CA 1
ATOM 785 C C . PHE A 1 97 ? -5.064 5.665 -2.330 1.00 97.19 97 PHE A C 1
ATOM 787 O O . PHE A 1 97 ? -4.224 5.326 -3.158 1.00 97.19 97 PHE A O 1
ATOM 794 N N . SER A 1 98 ? -4.945 5.387 -1.034 1.00 97.31 98 SER A N 1
ATOM 795 C CA . SER A 1 98 ? -3.860 4.589 -0.467 1.00 97.31 98 SER A CA 1
ATOM 796 C C . SER A 1 98 ? -3.879 3.157 -1.016 1.00 97.31 98 SER A C 1
ATOM 798 O O . SER A 1 98 ? -2.874 2.687 -1.543 1.00 97.31 98 SER A O 1
ATOM 800 N N . ILE A 1 99 ? -5.038 2.487 -1.022 1.00 97.31 99 ILE A N 1
ATOM 801 C CA . ILE A 1 99 ? -5.178 1.138 -1.603 1.00 97.31 99 ILE A CA 1
ATOM 802 C C . ILE A 1 99 ? -4.867 1.147 -3.106 1.00 97.31 99 ILE A C 1
ATOM 804 O O . ILE A 1 99 ? -4.137 0.283 -3.589 1.00 97.31 99 ILE A O 1
ATOM 808 N N . ILE A 1 100 ? -5.369 2.141 -3.844 1.00 97.56 100 ILE A N 1
ATOM 809 C CA . ILE A 1 100 ? -5.052 2.308 -5.270 1.00 97.56 100 ILE A CA 1
ATOM 810 C C . ILE A 1 100 ? -3.537 2.480 -5.457 1.00 97.56 100 ILE A C 1
ATOM 812 O O . ILE A 1 100 ? -2.934 1.794 -6.278 1.00 97.56 100 ILE A O 1
ATOM 816 N N . SER A 1 101 ? -2.902 3.325 -4.644 1.00 96.19 101 SER A N 1
ATOM 817 C CA . SER A 1 101 ? -1.451 3.543 -4.667 1.00 96.19 101 SER A CA 1
ATOM 818 C C . SER A 1 101 ? -0.668 2.268 -4.359 1.00 96.19 101 SER A C 1
ATOM 820 O O . SER A 1 101 ? 0.356 2.032 -4.990 1.00 96.19 101 SER A O 1
ATOM 822 N N . ALA A 1 102 ? -1.155 1.408 -3.459 1.00 96.56 102 ALA A N 1
ATOM 823 C CA . ALA A 1 102 ? -0.539 0.110 -3.188 1.00 96.56 102 ALA A CA 1
ATOM 824 C C . ALA A 1 102 ? -0.586 -0.817 -4.409 1.00 96.56 102 ALA A C 1
ATOM 826 O O . ALA A 1 102 ? 0.407 -1.477 -4.704 1.00 96.56 102 ALA A O 1
ATOM 827 N N . ILE A 1 103 ? -1.700 -0.835 -5.149 1.00 95.00 103 ILE A N 1
ATOM 828 C CA . ILE A 1 103 ? -1.835 -1.624 -6.383 1.00 95.00 103 ILE A CA 1
ATOM 829 C C . ILE A 1 103 ? -0.873 -1.103 -7.455 1.00 95.00 103 ILE A C 1
ATOM 831 O O . ILE A 1 103 ? -0.115 -1.880 -8.033 1.00 95.00 103 ILE A O 1
ATOM 835 N N . PHE A 1 104 ? -0.852 0.211 -7.691 1.00 93.62 104 PHE A N 1
ATOM 836 C CA . PHE A 1 104 ? 0.072 0.814 -8.653 1.00 93.62 104 PHE A CA 1
ATOM 837 C C . PHE A 1 104 ? 1.533 0.617 -8.245 1.00 93.62 104 PHE A C 1
ATOM 839 O O . PHE A 1 104 ? 2.355 0.264 -9.085 1.00 93.62 104 PHE A O 1
ATOM 846 N N . GLY A 1 105 ? 1.854 0.771 -6.961 1.00 92.25 105 GLY A N 1
ATOM 847 C CA . GLY A 1 105 ? 3.175 0.472 -6.418 1.00 92.25 105 GLY A CA 1
ATOM 848 C C . GLY A 1 105 ? 3.567 -0.983 -6.662 1.00 92.25 105 GLY A C 1
ATOM 849 O O . GLY A 1 105 ? 4.679 -1.243 -7.104 1.00 92.25 105 GLY A O 1
ATOM 850 N N . LEU A 1 106 ? 2.644 -1.927 -6.467 1.00 90.56 106 LEU A N 1
ATOM 851 C CA . LEU A 1 106 ? 2.895 -3.350 -6.690 1.00 90.56 106 LEU A CA 1
ATOM 852 C C . LEU A 1 106 ? 3.147 -3.699 -8.166 1.00 90.56 106 LEU A C 1
ATOM 854 O O . LEU A 1 106 ? 3.960 -4.576 -8.452 1.00 90.56 106 LEU A O 1
ATOM 858 N N . LEU A 1 107 ? 2.471 -3.020 -9.094 1.00 86.25 107 LEU A N 1
ATOM 859 C CA . LEU A 1 107 ? 2.582 -3.284 -10.532 1.00 86.25 107 LEU A CA 1
ATOM 860 C C . LEU A 1 107 ? 3.752 -2.555 -11.197 1.00 86.25 107 LEU A C 1
ATOM 862 O O . LEU A 1 107 ? 4.394 -3.112 -12.084 1.00 86.25 107 LEU A O 1
ATOM 866 N N . LEU A 1 108 ? 4.012 -1.310 -10.797 1.00 83.50 108 LEU A N 1
ATOM 867 C CA . LEU A 1 108 ? 4.942 -0.423 -11.499 1.00 83.50 108 LEU A CA 1
ATOM 868 C C . LEU A 1 108 ? 6.338 -0.376 -10.868 1.00 83.50 108 LEU A C 1
ATOM 870 O O . LEU A 1 108 ? 7.287 0.034 -11.536 1.00 83.50 108 LEU A O 1
ATOM 874 N N . ASN A 1 109 ? 6.483 -0.771 -9.600 1.00 87.75 109 ASN A N 1
ATOM 875 C CA . ASN A 1 109 ? 7.755 -0.681 -8.885 1.00 87.75 109 ASN A CA 1
ATOM 876 C C . ASN A 1 109 ? 8.552 -1.995 -8.967 1.00 87.75 109 ASN A C 1
ATOM 878 O O . ASN A 1 109 ? 7.998 -3.092 -8.856 1.00 87.75 109 ASN A O 1
ATOM 882 N N . ASP A 1 110 ? 9.875 -1.865 -9.076 1.00 83.12 110 ASP A N 1
ATOM 883 C CA . ASP A 1 110 ? 10.832 -2.981 -9.053 1.00 83.12 110 ASP A CA 1
ATOM 884 C C . ASP A 1 110 ? 10.846 -3.736 -7.709 1.00 83.12 110 ASP A C 1
ATOM 886 O O . ASP A 1 110 ? 11.239 -4.897 -7.640 1.00 83.12 110 ASP A O 1
ATOM 890 N N . SER A 1 111 ? 10.376 -3.086 -6.644 1.00 88.75 111 SER A N 1
ATOM 891 C CA . SER A 1 111 ? 10.168 -3.632 -5.300 1.00 88.75 111 SER A CA 1
ATOM 892 C C . SER A 1 111 ? 8.707 -3.474 -4.865 1.00 88.75 111 SER A C 1
ATOM 894 O O . SER A 1 111 ? 8.402 -3.135 -3.721 1.00 88.75 111 SER A O 1
ATOM 896 N N . GLY A 1 112 ? 7.771 -3.700 -5.788 1.00 92.19 112 GLY A N 1
ATOM 897 C CA . GLY A 1 112 ? 6.355 -3.388 -5.592 1.00 92.19 112 GLY A CA 1
ATOM 898 C C . GLY A 1 112 ? 5.712 -4.037 -4.366 1.00 92.19 112 GLY A C 1
ATOM 899 O O . GLY A 1 112 ? 4.879 -3.417 -3.706 1.00 92.19 112 GLY A O 1
ATOM 900 N N . VAL A 1 113 ? 6.161 -5.237 -3.992 1.00 95.25 113 VAL A N 1
ATOM 901 C CA . VAL A 1 113 ? 5.735 -5.913 -2.754 1.00 95.25 113 VAL A CA 1
ATOM 902 C C . VAL A 1 113 ? 6.099 -5.106 -1.506 1.00 95.25 113 VAL A C 1
ATOM 904 O O . VAL A 1 113 ? 5.286 -5.010 -0.592 1.00 95.25 113 VAL A O 1
ATOM 907 N N . VAL A 1 114 ? 7.287 -4.496 -1.472 1.00 95.44 114 VAL A N 1
ATOM 908 C CA . VAL A 1 114 ? 7.760 -3.672 -0.347 1.00 95.44 114 VAL A CA 1
ATOM 909 C C . VAL A 1 114 ? 6.904 -2.416 -0.216 1.00 95.44 114 VAL A C 1
ATOM 911 O O . VAL A 1 114 ? 6.405 -2.118 0.866 1.00 95.44 114 VAL A O 1
ATOM 914 N N . MET A 1 115 ? 6.671 -1.717 -1.331 1.00 96.25 115 MET A N 1
ATOM 915 C CA . MET A 1 115 ? 5.824 -0.520 -1.350 1.00 96.25 115 MET A CA 1
ATOM 916 C C . MET A 1 115 ? 4.399 -0.827 -0.892 1.00 96.25 115 MET A C 1
ATOM 918 O O . MET A 1 115 ? 3.865 -0.134 -0.027 1.00 96.25 115 MET A O 1
ATOM 922 N N . ALA A 1 116 ? 3.798 -1.901 -1.407 1.00 97.12 116 ALA A N 1
ATOM 923 C CA . ALA A 1 116 ? 2.476 -2.327 -0.970 1.00 97.12 116 ALA A CA 1
ATOM 924 C C . ALA A 1 116 ? 2.458 -2.700 0.523 1.00 97.12 116 ALA A C 1
ATOM 926 O O . ALA A 1 116 ? 1.518 -2.326 1.223 1.00 97.12 116 ALA A O 1
ATOM 927 N N . ALA A 1 117 ? 3.491 -3.390 1.027 1.00 97.38 117 ALA A N 1
ATOM 928 C CA . ALA A 1 117 ? 3.587 -3.770 2.437 1.00 97.38 117 ALA A CA 1
ATOM 929 C C . ALA A 1 117 ? 3.592 -2.540 3.352 1.00 97.38 117 ALA A C 1
ATOM 931 O O . ALA A 1 117 ? 2.846 -2.500 4.327 1.00 97.38 117 ALA A O 1
ATOM 932 N N . LEU A 1 118 ? 4.383 -1.520 3.007 1.00 97.81 118 LEU A N 1
ATOM 933 C CA . LEU A 1 118 ? 4.462 -0.268 3.761 1.00 97.81 118 LEU A CA 1
ATOM 934 C C . LEU A 1 118 ? 3.140 0.505 3.732 1.00 97.81 118 LEU A C 1
ATOM 936 O O . LEU A 1 118 ? 2.687 0.991 4.766 1.00 97.81 118 LEU A O 1
ATOM 940 N N . ILE A 1 119 ? 2.488 0.584 2.572 1.00 98.19 119 ILE A N 1
ATOM 941 C CA . ILE A 1 119 ? 1.201 1.275 2.447 1.00 98.19 119 ILE A CA 1
ATOM 942 C C . ILE A 1 119 ? 0.120 0.571 3.280 1.00 98.19 119 ILE A C 1
ATOM 944 O O . ILE A 1 119 ? -0.640 1.227 3.992 1.00 98.19 119 ILE A O 1
ATOM 948 N N . PHE A 1 120 ? 0.061 -0.764 3.246 1.00 98.25 120 PHE A N 1
ATOM 949 C CA . PHE A 1 120 ? -0.884 -1.512 4.075 1.00 98.25 120 PHE A CA 1
ATOM 950 C C . PHE A 1 120 ? -0.557 -1.427 5.566 1.00 98.25 120 PHE A C 1
ATOM 952 O O . PHE A 1 120 ? -1.486 -1.300 6.359 1.00 98.25 120 PHE A O 1
ATOM 959 N N . LEU A 1 121 ? 0.722 -1.418 5.950 1.00 98.19 121 LEU A N 1
ATOM 960 C CA . LEU A 1 121 ? 1.135 -1.170 7.332 1.00 98.19 121 LEU A CA 1
ATOM 961 C C . LEU A 1 121 ? 0.594 0.178 7.830 1.00 98.19 121 LEU A C 1
ATOM 963 O O . LEU A 1 121 ? -0.027 0.230 8.888 1.00 98.19 121 LEU A O 1
ATOM 967 N N . LEU A 1 122 ? 0.753 1.247 7.042 1.00 97.94 122 LEU A N 1
ATOM 968 C CA . LEU A 1 122 ? 0.220 2.574 7.373 1.00 97.94 122 LEU A CA 1
ATOM 969 C C . LEU A 1 122 ? -1.313 2.599 7.435 1.00 97.94 122 LEU A C 1
ATOM 971 O O . LEU A 1 122 ? -1.891 3.241 8.309 1.00 97.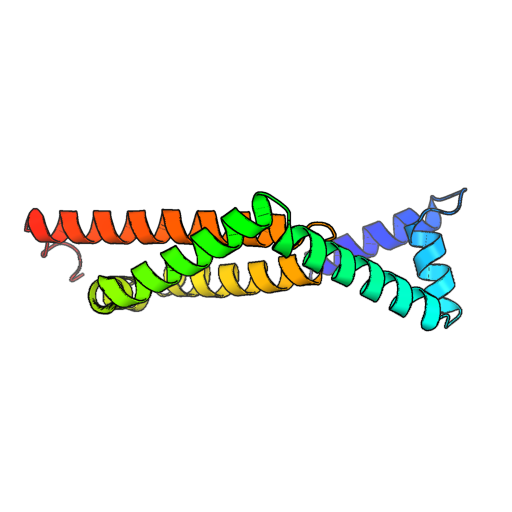94 122 LEU A O 1
ATOM 975 N N . ASN A 1 123 ? -1.992 1.888 6.533 1.00 97.75 123 ASN A N 1
ATOM 976 C CA . ASN A 1 123 ? -3.451 1.796 6.569 1.00 97.75 123 ASN A CA 1
ATOM 977 C C . ASN A 1 123 ? -3.943 1.076 7.831 1.00 97.75 123 ASN A C 1
ATOM 979 O O . ASN A 1 123 ? -4.906 1.517 8.455 1.00 97.75 123 ASN A O 1
ATOM 983 N N . VAL A 1 124 ? -3.287 -0.017 8.221 1.00 98.06 124 VAL A N 1
ATOM 984 C CA . VAL A 1 124 ? -3.618 -0.760 9.441 1.00 98.06 124 VAL A CA 1
ATOM 985 C C . VAL A 1 124 ? -3.394 0.102 10.678 1.00 98.06 124 VAL A C 1
ATOM 987 O O . VAL A 1 124 ? -4.288 0.182 11.522 1.00 98.06 124 VAL A O 1
ATOM 990 N N . THR A 1 125 ? -2.242 0.766 10.792 1.00 97.75 125 THR A N 1
ATOM 991 C CA . THR A 1 125 ? -1.931 1.605 11.959 1.00 97.75 125 THR A CA 1
ATOM 992 C C . THR A 1 125 ? -2.907 2.773 12.072 1.00 97.75 125 THR A C 1
ATOM 994 O O . THR A 1 125 ? -3.483 2.980 13.140 1.00 97.75 125 THR A O 1
ATOM 997 N N . ALA A 1 126 ? -3.183 3.473 10.968 1.00 96.88 126 ALA A N 1
ATOM 998 C CA . ALA A 1 126 ? -4.148 4.568 10.936 1.00 96.88 126 ALA A CA 1
ATOM 999 C C . ALA A 1 126 ? -5.566 4.101 11.296 1.00 96.88 126 ALA A C 1
ATOM 1001 O O . ALA A 1 126 ? -6.242 4.739 12.102 1.00 96.88 126 ALA A O 1
ATOM 1002 N N . LEU A 1 127 ? -6.023 2.978 10.733 1.00 96.88 127 LEU A N 1
ATOM 1003 C CA . LEU A 1 127 ? -7.359 2.453 11.013 1.00 96.88 127 LEU A CA 1
ATOM 1004 C C . LEU A 1 127 ? -7.499 2.025 12.478 1.00 96.88 127 LEU A C 1
ATOM 1006 O O . LEU A 1 127 ? -8.506 2.333 13.110 1.00 96.88 127 LEU A O 1
ATOM 1010 N N . THR A 1 128 ? -6.478 1.364 13.025 1.00 96.88 128 THR A N 1
ATOM 1011 C CA . THR A 1 128 ? -6.450 0.936 14.431 1.00 96.88 128 THR A CA 1
ATOM 1012 C C . THR A 1 128 ? -6.504 2.139 15.368 1.00 96.88 128 THR A C 1
ATOM 1014 O O . THR A 1 128 ? -7.326 2.161 16.280 1.00 96.88 128 THR A O 1
ATOM 1017 N N . TYR A 1 129 ? -5.695 3.170 15.102 1.00 96.25 129 TYR A N 1
ATOM 1018 C CA . TYR A 1 129 ? -5.715 4.418 15.865 1.00 96.25 129 TYR A CA 1
ATOM 1019 C C . TYR A 1 129 ? -7.106 5.066 15.854 1.00 96.25 129 TYR A C 1
ATOM 1021 O O . TYR A 1 129 ? -7.660 5.354 16.910 1.00 96.25 129 TYR A O 1
ATOM 1029 N N . LEU A 1 130 ? -7.719 5.207 14.673 1.00 95.25 130 LEU A N 1
ATOM 1030 C CA . LEU A 1 130 ? -9.052 5.803 14.540 1.00 95.25 130 LEU A CA 1
ATOM 1031 C C . LEU A 1 130 ? -10.135 5.016 15.290 1.00 95.25 130 LEU A C 1
ATOM 1033 O O . LEU A 1 130 ? -11.045 5.618 15.860 1.00 95.25 130 LEU A O 1
ATOM 1037 N N . ILE A 1 131 ? -10.049 3.683 15.295 1.00 94.88 131 ILE A N 1
ATOM 1038 C CA . ILE A 1 131 ? -10.973 2.828 16.047 1.00 94.88 131 ILE A CA 1
ATOM 1039 C C . ILE A 1 131 ? -10.803 3.053 17.552 1.00 94.88 131 ILE A C 1
ATOM 1041 O O . ILE A 1 131 ? -11.802 3.260 18.238 1.00 94.88 131 ILE A O 1
ATOM 1045 N N . ILE A 1 132 ? -9.567 3.052 18.061 1.00 94.62 132 ILE A N 1
ATOM 1046 C CA . ILE A 1 132 ? -9.286 3.267 19.488 1.00 94.62 132 ILE A CA 1
ATOM 1047 C C . ILE A 1 132 ? -9.788 4.645 19.927 1.00 94.62 132 ILE A C 1
ATOM 1049 O O . ILE A 1 132 ? -10.555 4.734 20.882 1.00 94.62 132 ILE A O 1
ATOM 1053 N N . SER A 1 133 ? -9.462 5.706 19.183 1.00 92.06 133 SER A N 1
ATOM 1054 C CA . SER A 1 133 ? -9.931 7.060 19.500 1.00 92.06 133 SER A CA 1
ATOM 1055 C C . SER A 1 133 ? -11.460 7.169 19.492 1.00 92.06 133 SER A C 1
ATOM 1057 O O . SER A 1 133 ? -12.043 7.857 20.328 1.00 92.06 133 SER A O 1
ATOM 1059 N N . ALA A 1 134 ? -12.141 6.474 18.575 1.00 90.00 134 ALA A N 1
ATOM 1060 C CA . ALA A 1 134 ? -13.601 6.452 18.546 1.00 90.00 134 ALA A CA 1
ATOM 1061 C C . ALA A 1 134 ? -14.206 5.708 19.751 1.00 90.00 134 ALA A C 1
ATOM 1063 O O . ALA A 1 134 ? -15.259 6.113 20.249 1.00 90.00 134 ALA A O 1
ATOM 1064 N N . LEU A 1 135 ? -13.554 4.642 20.226 1.00 89.88 135 LEU A N 1
ATOM 1065 C CA . LEU A 1 135 ? -13.967 3.901 21.420 1.00 89.88 135 LEU A CA 1
ATOM 1066 C C . LEU A 1 135 ? -13.772 4.727 22.695 1.00 89.88 135 LEU A C 1
ATOM 1068 O O . LEU A 1 135 ? -14.688 4.791 23.512 1.00 89.88 135 LEU A O 1
ATOM 1072 N N . GLU A 1 136 ? -12.640 5.419 22.837 1.00 88.50 136 GLU A N 1
ATOM 1073 C CA . GLU A 1 136 ? -12.377 6.310 23.977 1.00 88.50 136 GLU A CA 1
ATOM 1074 C C . GLU A 1 136 ? -13.429 7.420 24.091 1.00 88.50 136 GLU A C 1
ATOM 1076 O O . GLU A 1 136 ? -13.941 7.682 25.181 1.00 88.50 136 GLU A O 1
ATOM 1081 N N . MET A 1 137 ? -13.829 8.025 22.966 1.00 81.44 137 MET A N 1
ATOM 1082 C CA . MET A 1 137 ? -14.906 9.023 22.947 1.00 81.44 137 MET A CA 1
ATOM 1083 C C . MET A 1 137 ? -16.249 8.451 23.424 1.00 81.44 137 MET A C 1
ATOM 1085 O O . MET A 1 137 ? -17.003 9.153 24.098 1.00 81.44 137 MET A O 1
ATOM 1089 N N . CYS A 1 138 ? -16.547 7.188 23.097 1.00 76.38 138 CYS A N 1
ATOM 1090 C CA . CYS A 1 138 ? -17.770 6.521 23.549 1.00 76.38 138 CYS A CA 1
ATOM 1091 C C . CYS A 1 138 ? -17.722 6.203 25.051 1.00 76.38 138 CYS A C 1
ATOM 1093 O O . CYS A 1 138 ? -18.704 6.440 25.751 1.00 76.38 138 CYS A O 1
ATOM 1095 N N . CYS A 1 139 ? -16.588 5.707 25.557 1.00 74.88 139 CYS A N 1
ATOM 1096 C CA . CYS A 1 139 ? -16.418 5.368 26.974 1.00 74.88 139 CYS A CA 1
ATOM 1097 C C . CYS A 1 139 ? -16.427 6.603 27.885 1.00 74.88 139 CYS A C 1
ATOM 1099 O O . CYS A 1 139 ? -16.990 6.552 28.974 1.00 74.88 139 CYS A O 1
ATOM 1101 N N . ASN A 1 140 ? -15.862 7.725 27.431 1.00 77.38 140 ASN A N 1
ATOM 1102 C CA . ASN A 1 140 ? -15.800 8.963 28.214 1.00 77.38 140 ASN A CA 1
ATOM 1103 C C . ASN A 1 140 ? -17.088 9.804 28.150 1.00 77.38 140 ASN A C 1
ATOM 1105 O O . ASN A 1 140 ? -17.106 10.934 28.634 1.00 77.38 140 ASN A O 1
ATOM 1109 N N . GLY A 1 141 ? -18.166 9.299 27.535 1.00 61.00 141 GLY A N 1
ATOM 1110 C CA . GLY A 1 141 ? -19.446 10.011 27.449 1.00 61.00 141 GLY A CA 1
ATOM 1111 C C . GLY A 1 141 ? -19.390 11.320 26.650 1.00 61.00 141 GLY A C 1
ATOM 1112 O O . GLY A 1 141 ? -20.331 12.114 26.699 1.00 61.00 141 GLY A O 1
ATOM 1113 N N . ILE A 1 142 ? -18.321 11.559 25.878 1.00 58.72 142 ILE A N 1
ATOM 1114 C CA . ILE A 1 142 ? -18.145 12.759 25.046 1.00 58.72 142 ILE A CA 1
ATOM 1115 C C . ILE A 1 142 ? -18.902 12.554 23.728 1.00 58.72 142 ILE A C 1
ATOM 1117 O O . ILE A 1 142 ? -18.348 12.569 22.630 1.00 58.72 142 ILE A O 1
ATOM 1121 N N . GLN A 1 143 ? -20.209 12.328 23.833 1.00 52.84 143 GLN A N 1
ATOM 1122 C CA . GLN A 1 143 ? -21.090 12.220 22.675 1.00 52.84 143 GLN A CA 1
ATOM 1123 C C . GLN A 1 143 ? -21.589 13.598 22.204 1.00 52.84 143 GLN A C 1
ATOM 1125 O O . GLN A 1 143 ? -22.185 13.692 21.139 1.00 52.84 143 GLN A O 1
ATOM 1130 N N . LYS A 1 144 ? -21.295 14.680 22.945 1.00 46.69 144 LYS A N 1
ATOM 1131 C CA . LYS A 1 144 ? -21.952 15.989 22.782 1.00 46.69 144 LYS A CA 1
ATOM 1132 C C . LYS A 1 144 ? -21.178 17.078 22.017 1.00 46.69 144 LYS A C 1
ATOM 1134 O O . LYS A 1 144 ? -21.601 18.219 22.039 1.00 46.69 144 LYS A O 1
ATOM 1139 N N . SER A 1 145 ? -20.062 16.768 21.350 1.00 44.50 145 SER A N 1
ATOM 1140 C CA . SER A 1 145 ? -19.242 17.783 20.640 1.00 44.50 145 SER A CA 1
ATOM 1141 C C . SER A 1 145 ? -19.160 17.577 19.121 1.00 44.50 145 SER A C 1
ATOM 1143 O O . SER A 1 145 ? -18.301 18.149 18.456 1.00 44.50 145 SER A O 1
ATOM 1145 N N . TRP A 1 146 ? -20.002 16.715 18.558 1.00 46.44 146 TRP A N 1
ATOM 1146 C CA . TRP A 1 146 ? -19.928 16.339 17.143 1.00 46.44 146 TRP A CA 1
ATOM 1147 C C . TRP A 1 146 ? -21.272 16.451 16.409 1.00 46.44 146 TRP A C 1
ATOM 1149 O O . TRP A 1 146 ? -21.403 15.890 15.319 1.00 46.44 146 TRP A O 1
ATOM 1159 N N . GLU A 1 147 ? -22.251 17.106 17.034 1.00 40.41 147 GLU A N 1
ATOM 1160 C CA . GLU A 1 147 ? -23.575 17.402 16.468 1.00 40.41 147 GLU A CA 1
ATOM 1161 C C . GLU A 1 147 ? -23.685 18.825 15.895 1.00 40.41 147 GLU A C 1
ATOM 1163 O O . GLU A 1 147 ? -24.753 19.171 15.401 1.00 40.41 147 GLU A O 1
ATOM 1168 N N . ASP A 1 148 ? -22.583 19.585 15.865 1.00 35.88 148 ASP A N 1
ATOM 1169 C CA . ASP 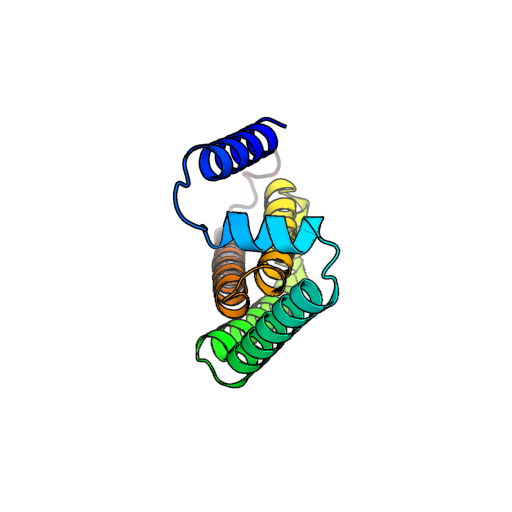A 1 148 ? -22.497 20.889 15.194 1.00 35.88 148 ASP A CA 1
ATOM 1170 C C . ASP A 1 148 ? -21.680 20.798 13.892 1.00 35.88 148 ASP A C 1
ATOM 1172 O O . ASP A 1 148 ? -20.554 20.236 13.928 1.00 35.88 148 ASP A O 1
#